Protein AF-D4S0T5-F1 (afdb_monomer_lite)

Organism: NCBI:txid511680

Secondary structure (DSSP, 8-state):
---EEEEEE-SS-EEEEEEE-SS-EE---SS---SSEEEEEE-HHHHHHHHHHHHHH-TTSEEEEEESSHHHHHHHHHHHHHHS-SS-PPPPHHHHHHHHHTT--HHHHHHHHHHHHHHHHTT--HHHHHHHHHHHTTSSPS-HHHHHHHHHHHHHHHH-

Foldseek 3Di:
DLAEEAEDEDQFKEWAQWEAEPPDIDGAADDFDDPGHYDHYYDNVVRVVRVVRCVRRNGNRYIYMYDHDDLVVQLVVLRSCLVCPPPDDPQDVVLVVLLVFLPEDPVLSVSSSSLCVSCVVVVHDPCVLCVVVCVPQVTSHDDNVSSVVVSVVSSVVRRD

Radius of gyration: 17.59 Å; chains: 1; bounding box: 42×31×49 Å

Structure (mmCIF, N/CA/C/O backbone):
data_AF-D4S0T5-F1
#
_entry.id   AF-D4S0T5-F1
#
loop_
_atom_site.group_PDB
_atom_site.id
_atom_site.type_symbol
_atom_site.label_atom_id
_atom_site.label_alt_id
_atom_site.label_comp_id
_atom_site.label_asym_id
_atom_site.label_entity_id
_atom_site.label_seq_id
_atom_site.pdbx_PDB_ins_code
_atom_site.Cartn_x
_atom_site.Cartn_y
_atom_site.Cartn_z
_atom_site.occupancy
_atom_site.B_iso_or_equiv
_atom_site.auth_seq_id
_atom_site.auth_comp_id
_atom_site.auth_asym_id
_atom_site.auth_atom_id
_atom_site.pdbx_PDB_model_num
ATOM 1 N N . MET A 1 1 ? 5.970 -10.645 12.341 1.00 55.66 1 MET A N 1
ATOM 2 C CA . MET A 1 1 ? 5.408 -9.460 11.654 1.00 55.66 1 MET A CA 1
ATOM 3 C C . MET A 1 1 ? 5.448 -8.293 12.625 1.00 55.66 1 MET A C 1
ATOM 5 O O . MET A 1 1 ? 5.074 -8.490 13.770 1.00 55.66 1 MET A O 1
ATOM 9 N N . ASN A 1 2 ? 5.952 -7.131 12.199 1.00 78.44 2 ASN A N 1
ATOM 10 C CA . ASN A 1 2 ? 6.123 -5.931 13.036 1.00 78.44 2 ASN A CA 1
ATOM 11 C C . ASN A 1 2 ? 5.091 -4.840 12.681 1.00 78.44 2 ASN A C 1
ATOM 13 O O . ASN A 1 2 ? 5.448 -3.669 12.575 1.00 78.44 2 ASN A O 1
ATOM 17 N N . TYR A 1 3 ? 3.836 -5.227 12.445 1.00 86.06 3 TYR A N 1
ATOM 18 C CA . TYR A 1 3 ? 2.743 -4.304 12.142 1.00 86.06 3 TYR A CA 1
ATOM 19 C C . TYR A 1 3 ? 1.402 -4.810 12.682 1.00 86.06 3 TYR A C 1
ATOM 21 O O . TYR A 1 3 ? 1.258 -6.001 12.960 1.00 86.06 3 TYR A O 1
ATOM 29 N N . PHE A 1 4 ? 0.432 -3.904 12.792 1.00 90.12 4 PHE A N 1
ATOM 30 C CA . PHE A 1 4 ? -0.925 -4.168 13.254 1.00 90.12 4 PHE A CA 1
ATOM 31 C C . PHE A 1 4 ? -1.949 -3.647 12.249 1.00 90.12 4 PHE A C 1
ATOM 33 O O . PHE A 1 4 ? -1.809 -2.542 11.727 1.00 90.12 4 PHE A O 1
ATOM 40 N N . ILE A 1 5 ? -2.987 -4.440 11.993 1.00 91.12 5 ILE A N 1
ATOM 41 C CA . ILE A 1 5 ? -4.114 -4.048 11.148 1.00 91.12 5 ILE A CA 1
ATOM 42 C C . ILE A 1 5 ? -5.397 -4.395 11.896 1.00 91.12 5 ILE A C 1
ATOM 44 O O . ILE A 1 5 ? -5.600 -5.546 12.282 1.00 91.12 5 ILE A O 1
ATOM 48 N N . HIS A 1 6 ? -6.272 -3.409 12.062 1.00 93.50 6 HIS A N 1
ATOM 49 C CA . HIS A 1 6 ? -7.646 -3.617 12.496 1.00 93.50 6 HIS A CA 1
ATOM 50 C C . HIS A 1 6 ? -8.589 -3.304 11.342 1.00 93.50 6 HIS A C 1
ATOM 52 O O . HIS A 1 6 ? -8.457 -2.263 10.695 1.00 93.50 6 HIS A O 1
ATOM 58 N N . THR A 1 7 ? -9.542 -4.199 11.087 1.00 93.25 7 THR A N 1
ATOM 59 C CA . THR A 1 7 ? -10.489 -4.039 9.985 1.00 93.25 7 THR A CA 1
ATOM 60 C C . THR A 1 7 ? -11.925 -4.048 10.463 1.00 93.25 7 THR A C 1
ATOM 62 O O . THR A 1 7 ? -12.303 -4.788 11.369 1.00 93.25 7 THR A O 1
ATOM 65 N N . ILE A 1 8 ? -12.732 -3.219 9.813 1.00 93.88 8 ILE A N 1
ATOM 66 C CA . ILE A 1 8 ? -14.170 -3.108 10.023 1.00 93.88 8 ILE A CA 1
ATOM 67 C C . ILE A 1 8 ? -14.836 -3.369 8.679 1.00 93.88 8 ILE A C 1
ATOM 69 O O . ILE A 1 8 ? -14.418 -2.826 7.657 1.00 93.88 8 ILE A O 1
ATOM 73 N N . LYS A 1 9 ? -15.887 -4.185 8.650 1.00 92.81 9 LYS A N 1
ATOM 74 C CA . LYS A 1 9 ? -16.604 -4.453 7.402 1.00 92.81 9 LYS A CA 1
ATOM 75 C C . LYS A 1 9 ? -17.408 -3.228 6.970 1.00 92.81 9 LYS A C 1
ATOM 77 O O . LYS A 1 9 ? -18.114 -2.628 7.779 1.00 92.81 9 LYS A O 1
ATOM 82 N N . GLY A 1 10 ? -17.336 -2.876 5.691 1.00 90.44 10 GLY A N 1
ATOM 83 C CA . GLY A 1 10 ? -18.057 -1.739 5.134 1.00 90.44 10 GLY A CA 1
ATOM 84 C C . GLY A 1 10 ? -18.491 -1.939 3.690 1.00 90.44 10 GLY A C 1
ATOM 85 O O . GLY A 1 10 ? -18.388 -3.019 3.127 1.00 90.44 10 GLY A O 1
ATOM 86 N N . ASN A 1 11 ? -19.007 -0.866 3.098 1.00 90.38 11 ASN A N 1
ATOM 87 C CA . ASN A 1 11 ? -19.430 -0.794 1.697 1.00 90.38 11 ASN A CA 1
ATOM 88 C C . ASN A 1 11 ? -18.399 -0.109 0.783 1.00 90.38 11 ASN A C 1
ATOM 90 O O . ASN A 1 11 ? -18.567 -0.095 -0.432 1.00 90.38 11 ASN A O 1
ATOM 94 N N . LYS A 1 12 ? -17.370 0.508 1.367 1.00 92.88 12 LYS A N 1
ATOM 95 C CA . LYS A 1 12 ? -16.268 1.173 0.675 1.00 92.88 12 LYS A CA 1
ATOM 96 C C . LYS A 1 12 ? -15.013 1.039 1.522 1.00 92.88 12 LYS A C 1
ATOM 98 O O . LYS A 1 12 ? -15.092 1.232 2.739 1.00 92.88 12 LYS A O 1
ATOM 103 N N . THR A 1 13 ? -13.887 0.777 0.868 1.00 93.25 13 THR A N 1
ATOM 104 C CA . THR A 1 13 ? -12.591 0.715 1.536 1.00 93.25 13 THR A CA 1
ATOM 105 C C . THR A 1 13 ? -12.060 2.113 1.834 1.00 93.25 13 THR A C 1
ATOM 107 O O . THR A 1 13 ? -12.007 2.979 0.954 1.00 93.25 13 THR A O 1
ATOM 110 N N . VAL A 1 14 ? -11.732 2.336 3.104 1.00 93.19 14 VAL A N 1
ATOM 111 C CA . VAL A 1 14 ? -11.283 3.607 3.673 1.00 93.19 14 VAL A CA 1
ATOM 112 C C . VAL A 1 14 ? -10.232 3.321 4.739 1.00 93.19 14 VAL A C 1
ATOM 114 O O . VAL A 1 14 ? -10.447 2.463 5.596 1.00 93.19 14 VAL A O 1
ATOM 117 N N . ILE A 1 15 ? -9.128 4.059 4.706 1.00 92.25 15 ILE A N 1
ATOM 118 C CA . ILE A 1 15 ? -8.100 4.053 5.745 1.00 92.25 15 ILE A CA 1
ATOM 119 C C . ILE A 1 15 ? -8.363 5.216 6.698 1.00 92.25 15 ILE A C 1
ATOM 121 O O . ILE A 1 15 ? -8.480 6.364 6.273 1.00 92.25 15 ILE A O 1
ATOM 125 N N . TYR A 1 16 ? -8.463 4.925 7.992 1.00 93.06 16 TYR A N 1
ATOM 126 C CA . TYR A 1 16 ? -8.649 5.946 9.014 1.00 93.06 16 TYR A CA 1
ATOM 127 C C . TYR A 1 16 ? -7.294 6.491 9.454 1.00 93.06 16 TYR A C 1
ATOM 129 O O . TYR A 1 16 ? -6.630 5.914 10.315 1.00 93.06 16 TYR A O 1
ATOM 137 N N . ASN A 1 17 ? -6.877 7.607 8.855 1.00 90.75 17 ASN A N 1
ATOM 138 C CA . ASN A 1 17 ? -5.590 8.249 9.141 1.00 90.75 17 ASN A CA 1
ATOM 139 C C . ASN A 1 17 ? -5.642 9.155 10.388 1.00 90.75 17 ASN A C 1
ATOM 141 O O . ASN A 1 17 ? -4.599 9.579 10.890 1.00 90.75 17 ASN A O 1
ATOM 145 N N . LYS A 1 18 ? -6.847 9.420 10.908 1.00 93.62 18 LYS A N 1
ATOM 146 C CA . LYS A 1 18 ? -7.103 10.206 12.115 1.00 93.62 18 LYS A CA 1
ATOM 147 C C . LYS A 1 18 ? -8.282 9.625 12.891 1.00 93.62 18 LYS A C 1
ATOM 149 O O . LYS A 1 18 ? -9.387 9.504 12.365 1.00 93.62 18 LYS A O 1
ATOM 154 N N . ILE A 1 19 ? -8.053 9.300 14.159 1.00 95.25 19 ILE A N 1
ATOM 155 C CA . ILE A 1 19 ? -9.070 8.731 15.047 1.00 95.25 19 ILE A CA 1
ATOM 156 C C . ILE A 1 19 ? -9.199 9.627 16.271 1.00 95.25 19 ILE A C 1
ATOM 158 O O . ILE A 1 19 ? -8.231 9.839 17.002 1.00 95.25 19 ILE A O 1
ATOM 162 N N . ILE A 1 20 ? -10.394 10.173 16.463 1.00 97.19 20 ILE A N 1
ATOM 163 C CA . ILE A 1 20 ? -10.725 11.139 17.504 1.00 97.19 20 ILE A CA 1
ATOM 164 C C . ILE A 1 20 ? -11.411 10.383 18.643 1.00 97.19 20 ILE A C 1
ATOM 166 O O . ILE A 1 20 ? -12.486 9.813 18.454 1.00 97.19 20 ILE A O 1
ATOM 170 N N . GLY A 1 21 ? -10.779 10.376 19.812 1.00 95.19 21 GLY A N 1
ATOM 171 C CA . GLY A 1 21 ? -11.395 9.949 21.061 1.00 95.19 21 GLY A CA 1
ATOM 172 C C . GLY A 1 21 ? -11.963 11.138 21.836 1.00 95.19 21 GLY A C 1
ATOM 173 O O . GLY A 1 21 ? -11.780 12.300 21.473 1.00 95.19 21 GLY A O 1
ATOM 174 N N . SER A 1 22 ? -12.614 10.851 22.956 1.00 89.81 22 SER A N 1
ATOM 175 C CA . SER A 1 22 ? -13.273 11.835 23.817 1.00 89.81 22 SER A CA 1
ATOM 176 C C . SER A 1 22 ? -12.326 12.914 24.358 1.00 89.81 22 SER A C 1
ATOM 178 O O . SER A 1 22 ? -12.759 14.038 24.600 1.00 89.81 22 SER A O 1
ATOM 180 N N . ASN A 1 23 ? -11.041 12.589 24.550 1.00 89.19 23 ASN A N 1
ATOM 181 C CA . ASN A 1 23 ? -10.052 13.494 25.149 1.00 89.19 23 ASN A CA 1
ATOM 182 C C . ASN A 1 23 ? -8.822 13.769 24.270 1.00 89.19 23 ASN A C 1
ATOM 184 O O . ASN A 1 23 ? -8.054 14.672 24.594 1.00 89.19 23 ASN A O 1
ATOM 188 N N . ASP A 1 24 ? -8.594 12.988 23.211 1.00 93.88 24 ASP A N 1
ATOM 189 C CA . ASP A 1 24 ? -7.359 13.055 22.423 1.00 93.88 24 ASP A CA 1
ATOM 190 C C . ASP A 1 24 ? -7.565 12.519 20.994 1.00 93.88 24 ASP A C 1
ATOM 192 O O . ASP A 1 24 ? -8.646 12.057 20.630 1.00 93.88 24 ASP A O 1
ATOM 196 N N . THR A 1 25 ? -6.543 12.606 20.145 1.00 93.94 25 THR A N 1
ATOM 197 C CA . THR A 1 25 ? -6.566 12.146 18.751 1.00 93.94 25 THR A CA 1
ATOM 198 C C . THR A 1 25 ? -5.286 11.393 18.405 1.00 93.94 25 THR A C 1
ATOM 200 O O . THR A 1 25 ? -4.187 11.865 18.684 1.00 93.94 25 THR A O 1
ATOM 203 N N . VAL A 1 26 ? -5.420 10.253 17.725 1.00 92.94 26 VAL A N 1
ATOM 204 C CA . VAL A 1 26 ? -4.286 9.463 17.220 1.00 92.94 26 VAL A CA 1
ATOM 205 C C . VAL A 1 26 ? -4.259 9.410 15.693 1.00 92.94 26 VAL A C 1
ATOM 207 O O . VAL A 1 26 ? -5.293 9.513 15.032 1.00 92.94 26 VAL A O 1
ATOM 210 N N . TYR A 1 27 ? -3.057 9.227 15.142 1.00 90.88 27 TYR A N 1
ATOM 211 C CA . TYR A 1 27 ? -2.781 9.186 13.703 1.00 90.88 27 TYR A CA 1
ATOM 212 C C . TYR A 1 27 ? -2.020 7.896 13.371 1.00 90.88 27 TYR A C 1
ATOM 214 O O . TYR A 1 27 ? -0.792 7.884 13.474 1.00 90.88 27 TYR A O 1
ATOM 222 N N . PRO A 1 28 ? -2.720 6.788 13.073 1.00 83.25 28 PRO A N 1
ATOM 223 C CA . PRO A 1 28 ? -2.091 5.472 12.950 1.00 83.25 28 PRO A CA 1
ATOM 224 C C . PRO A 1 28 ? -1.276 5.289 11.654 1.00 83.25 28 PRO A C 1
ATOM 226 O O . PRO A 1 28 ? -0.244 4.611 11.687 1.00 83.25 28 PRO A O 1
ATOM 229 N N . ASP A 1 29 ? -1.680 5.926 10.547 1.00 65.25 29 ASP A N 1
ATOM 230 C CA . ASP A 1 29 ? -1.204 5.586 9.198 1.00 65.25 29 ASP A CA 1
ATOM 231 C C . ASP A 1 29 ? -0.613 6.782 8.427 1.00 65.25 29 ASP A C 1
ATOM 233 O O . ASP A 1 29 ? -1.298 7.461 7.669 1.00 65.25 29 ASP A O 1
ATOM 237 N N . ILE A 1 30 ? 0.675 7.075 8.640 1.00 59.25 30 ILE A N 1
ATOM 238 C CA . ILE A 1 30 ? 1.368 8.206 7.984 1.00 59.25 30 ILE A CA 1
ATOM 239 C C . ILE A 1 30 ? 2.303 7.764 6.836 1.00 59.25 30 ILE A C 1
ATOM 241 O O . ILE A 1 30 ? 2.829 8.611 6.115 1.00 59.25 30 ILE A O 1
ATOM 245 N N . LEU A 1 31 ? 2.555 6.463 6.631 1.00 58.53 31 LEU A N 1
ATOM 246 C CA . LEU A 1 31 ? 3.702 6.018 5.811 1.00 58.53 31 LEU A CA 1
ATOM 247 C C . LEU A 1 31 ? 3.379 5.072 4.646 1.00 58.53 31 LEU A C 1
ATOM 249 O O . LEU A 1 31 ? 4.304 4.649 3.944 1.00 58.53 31 LEU A O 1
ATOM 253 N N . ILE A 1 32 ? 2.109 4.756 4.396 1.00 65.00 32 ILE A N 1
ATOM 254 C CA . ILE A 1 32 ? 1.725 3.769 3.385 1.00 65.00 32 ILE A CA 1
ATOM 255 C C . ILE A 1 32 ? 1.104 4.463 2.180 1.00 65.00 32 ILE A C 1
ATOM 257 O O . ILE A 1 32 ? 0.001 4.983 2.240 1.00 65.00 32 ILE A O 1
ATOM 261 N N . ASN A 1 33 ? 1.782 4.413 1.032 1.00 71.62 33 ASN A N 1
ATOM 262 C CA . ASN A 1 33 ? 1.128 4.784 -0.221 1.00 71.62 33 ASN A CA 1
ATOM 263 C C . ASN A 1 33 ? 0.101 3.707 -0.587 1.00 71.62 33 ASN A C 1
ATOM 265 O O . ASN A 1 33 ? 0.478 2.565 -0.872 1.00 71.62 33 ASN A O 1
ATOM 269 N N . HIS A 1 34 ? -1.172 4.088 -0.637 1.00 82.06 34 HIS A N 1
ATOM 270 C CA . HIS A 1 34 ? -2.289 3.219 -0.992 1.00 82.06 34 HIS A CA 1
ATOM 271 C C . HIS A 1 34 ? -3.286 3.936 -1.923 1.00 82.06 34 HIS A C 1
ATOM 273 O O . HIS A 1 34 ? -3.311 5.165 -1.974 1.00 82.06 34 HIS A O 1
ATOM 279 N N . PRO A 1 35 ? -4.117 3.195 -2.680 1.00 84.06 35 PRO A N 1
ATOM 280 C CA . PRO A 1 35 ? -5.109 3.778 -3.583 1.00 84.06 35 PRO A CA 1
ATOM 281 C C . PRO A 1 35 ? -6.437 4.109 -2.884 1.00 84.06 35 PRO A C 1
ATOM 283 O O . PRO A 1 35 ? -7.323 4.703 -3.497 1.00 84.06 35 PRO A O 1
ATOM 286 N N . PHE A 1 36 ? -6.604 3.687 -1.629 1.00 89.06 36 PHE A N 1
ATOM 287 C CA . PHE A 1 36 ? -7.845 3.861 -0.880 1.00 89.06 36 PHE A CA 1
ATOM 288 C C . PHE A 1 36 ? -8.038 5.300 -0.411 1.00 89.06 36 PHE A C 1
ATOM 290 O O . PHE A 1 36 ? -7.077 6.051 -0.253 1.00 89.06 36 PHE A O 1
ATOM 297 N N . ALA A 1 37 ? -9.297 5.666 -0.175 1.00 91.00 37 ALA A N 1
ATOM 298 C CA . ALA A 1 37 ? -9.624 6.953 0.421 1.00 91.00 37 ALA A CA 1
ATOM 299 C C . ALA A 1 37 ? -9.150 7.004 1.879 1.00 91.00 37 ALA A C 1
ATOM 301 O O . ALA A 1 37 ? -9.255 6.009 2.596 1.00 91.00 37 ALA A O 1
ATOM 302 N N . GLU A 1 38 ? -8.690 8.173 2.306 1.00 91.44 38 GLU A N 1
ATOM 303 C CA . GLU A 1 38 ? -8.391 8.470 3.705 1.00 91.44 38 GLU A CA 1
ATOM 304 C C . GLU A 1 38 ? -9.577 9.197 4.343 1.00 91.44 38 GLU A C 1
ATOM 306 O O . GLU A 1 38 ? -10.252 9.982 3.669 1.00 91.44 38 GLU A O 1
ATOM 311 N N . ASP A 1 39 ? -9.842 8.932 5.620 1.00 92.38 39 ASP A N 1
ATOM 312 C CA . ASP A 1 39 ? -10.923 9.578 6.367 1.00 92.38 39 ASP A CA 1
ATOM 313 C C . ASP A 1 39 ? -10.584 9.726 7.854 1.00 92.38 39 ASP A C 1
ATOM 315 O O . ASP A 1 39 ? -9.708 9.036 8.387 1.00 92.38 39 ASP A O 1
ATOM 319 N N . GLU A 1 40 ? -11.327 10.599 8.529 1.00 94.12 40 GLU A N 1
ATOM 320 C CA . GLU A 1 40 ? -11.312 10.712 9.984 1.00 94.12 40 GLU A CA 1
ATOM 321 C C . GLU A 1 40 ? -12.534 10.030 10.607 1.00 94.12 40 GLU A C 1
ATOM 323 O O . GLU A 1 40 ? -13.608 9.948 10.011 1.00 94.12 40 GLU A O 1
ATOM 328 N N . ILE A 1 41 ? -12.381 9.528 11.831 1.00 95.12 41 ILE A N 1
ATOM 329 C CA . ILE A 1 41 ? -13.488 8.921 12.574 1.00 95.12 41 ILE A CA 1
ATOM 330 C C . ILE A 1 41 ? -13.442 9.313 14.046 1.00 95.12 41 ILE A C 1
ATOM 332 O O . ILE A 1 41 ? -12.378 9.332 14.659 1.00 95.12 41 ILE A O 1
ATOM 336 N N . ALA A 1 42 ? -14.609 9.622 14.612 1.00 96.56 42 ALA A N 1
ATOM 337 C CA . ALA A 1 42 ? -14.787 9.816 16.045 1.00 96.56 42 ALA A CA 1
ATOM 338 C C . ALA A 1 42 ? -15.378 8.540 16.658 1.00 96.56 42 ALA A C 1
ATOM 340 O O . ALA A 1 42 ? -16.560 8.255 16.466 1.00 96.56 42 ALA A O 1
ATOM 341 N N . ASP A 1 43 ? -14.543 7.758 17.342 1.00 96.56 43 ASP A N 1
ATOM 342 C CA . ASP A 1 43 ? -14.913 6.472 17.944 1.00 96.56 43 ASP A CA 1
ATOM 343 C C . ASP A 1 43 ? -13.927 6.117 19.068 1.00 96.56 43 ASP A C 1
ATOM 345 O O . ASP A 1 43 ? -12.754 5.837 18.814 1.00 96.56 43 ASP A O 1
ATOM 349 N N . ASP A 1 44 ? -14.404 6.108 20.316 1.00 95.94 44 ASP A N 1
ATOM 350 C CA . ASP A 1 44 ? -13.571 5.824 21.494 1.00 95.94 44 ASP A CA 1
ATOM 351 C C . ASP A 1 44 ? -13.024 4.391 21.518 1.00 95.94 44 ASP A C 1
ATOM 353 O O . ASP A 1 44 ? -11.924 4.147 22.016 1.00 95.94 44 ASP A O 1
ATOM 357 N N . THR A 1 45 ? -13.760 3.426 20.964 1.00 95.88 45 THR A N 1
ATOM 358 C CA . THR A 1 45 ? -13.310 2.029 20.937 1.00 95.88 45 THR A CA 1
ATOM 359 C C . THR A 1 45 ? -12.141 1.883 19.973 1.00 95.88 45 THR A C 1
ATOM 361 O O . THR 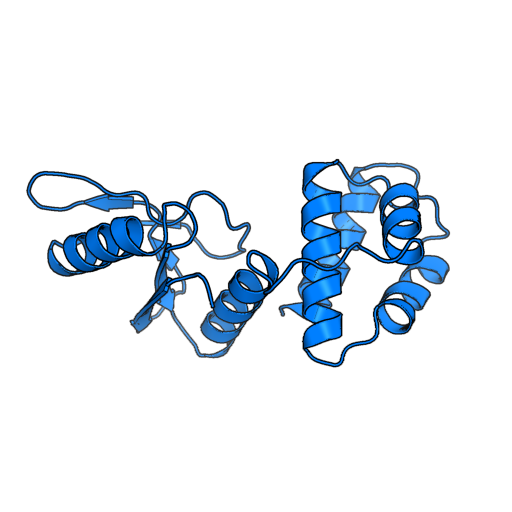A 1 45 ? -11.103 1.322 20.328 1.00 95.88 45 THR A O 1
ATOM 364 N N . LEU A 1 46 ? -12.282 2.430 18.764 1.00 95.56 46 LEU A N 1
ATOM 365 C CA . LEU A 1 46 ? -11.209 2.431 17.772 1.00 95.56 46 LEU A CA 1
ATOM 366 C C . LEU A 1 46 ? -10.029 3.290 18.214 1.00 95.56 46 LEU A C 1
ATOM 368 O O . LEU A 1 46 ? -8.889 2.919 17.940 1.00 95.56 46 LEU A O 1
ATOM 372 N N . PHE A 1 47 ? -10.285 4.391 18.924 1.00 96.81 47 PHE A N 1
ATOM 373 C CA . PHE A 1 47 ? -9.240 5.214 19.518 1.00 96.81 47 PHE A CA 1
ATOM 374 C C . PHE A 1 47 ? -8.362 4.384 20.457 1.00 96.81 47 PHE A C 1
ATOM 376 O O . PHE A 1 47 ? -7.148 4.351 20.272 1.00 96.81 47 PHE A O 1
ATOM 383 N N . HIS A 1 48 ? -8.956 3.661 21.411 1.00 96.31 48 HIS A N 1
ATOM 384 C CA . HIS A 1 48 ? -8.190 2.837 22.349 1.00 96.31 48 HIS A CA 1
ATOM 385 C C . HIS A 1 48 ? -7.422 1.709 21.651 1.00 96.31 48 HIS A C 1
ATOM 387 O O . HIS A 1 48 ? -6.251 1.491 21.954 1.00 96.31 48 HIS A O 1
ATOM 393 N N . ILE A 1 49 ? -8.038 1.046 20.665 1.00 95.69 49 ILE A N 1
ATOM 394 C CA . ILE A 1 49 ? -7.365 0.018 19.855 1.00 95.69 49 ILE A CA 1
ATOM 395 C C . ILE A 1 49 ? -6.140 0.603 19.142 1.00 95.69 49 ILE A C 1
ATOM 397 O O . ILE A 1 49 ? -5.067 -0.004 19.146 1.00 95.69 49 ILE A O 1
ATOM 401 N N . ALA A 1 50 ? -6.293 1.771 18.518 1.00 94.12 50 ALA A N 1
ATOM 402 C CA . ALA A 1 50 ? -5.223 2.420 17.778 1.00 94.12 50 ALA A CA 1
ATOM 403 C C . ALA A 1 50 ? -4.110 2.938 18.699 1.00 94.12 50 ALA A C 1
ATOM 405 O O . ALA A 1 50 ? -2.940 2.732 18.394 1.00 94.12 50 ALA A O 1
ATOM 406 N N . ASP A 1 51 ? -4.452 3.564 19.825 1.00 95.00 51 ASP A N 1
ATOM 407 C CA . ASP A 1 51 ? -3.499 4.077 20.816 1.00 95.00 51 ASP A CA 1
ATOM 408 C C . ASP A 1 51 ? -2.632 2.948 21.403 1.00 95.00 51 ASP A C 1
ATOM 410 O O . ASP A 1 51 ? -1.399 3.027 21.396 1.00 95.00 51 ASP A O 1
ATOM 414 N N . ASP A 1 52 ? -3.253 1.836 21.807 1.00 95.38 52 ASP A N 1
ATOM 415 C CA . ASP A 1 52 ? -2.531 0.667 22.314 1.00 95.38 52 ASP A CA 1
ATOM 416 C C . ASP A 1 52 ? -1.639 0.032 21.240 1.00 95.38 52 ASP A C 1
ATOM 418 O O . ASP A 1 52 ? -0.472 -0.289 21.494 1.00 95.38 52 ASP A O 1
ATOM 422 N N . ALA A 1 53 ? -2.140 -0.086 20.008 1.00 93.44 53 ALA A N 1
ATOM 423 C CA . ALA A 1 53 ? -1.348 -0.587 18.893 1.00 93.44 53 ALA A CA 1
ATOM 424 C C . ALA A 1 53 ? -0.162 0.340 18.569 1.00 93.44 53 ALA A C 1
ATOM 426 O O . ALA A 1 53 ? 0.950 -0.136 18.339 1.00 93.44 53 ALA A O 1
ATOM 427 N N . ILE A 1 54 ? -0.343 1.663 18.591 1.00 91.56 54 ILE A N 1
ATOM 428 C CA . ILE A 1 54 ? 0.744 2.619 18.339 1.00 91.56 54 ILE A CA 1
ATOM 429 C C . ILE A 1 54 ? 1.827 2.486 19.413 1.00 91.56 54 ILE A C 1
ATOM 431 O O . ILE A 1 54 ? 3.013 2.477 19.073 1.00 91.56 54 ILE A O 1
ATOM 435 N N . ARG A 1 55 ? 1.455 2.320 20.690 1.00 91.81 55 ARG A N 1
ATOM 436 C CA . ARG A 1 55 ? 2.419 2.069 21.777 1.00 91.81 55 ARG A CA 1
ATOM 437 C C . ARG A 1 55 ? 3.183 0.759 21.594 1.00 91.81 55 ARG A C 1
ATOM 439 O O . ARG A 1 55 ? 4.372 0.706 21.900 1.00 91.81 55 ARG A O 1
ATOM 446 N N . GLN A 1 56 ? 2.519 -0.286 21.104 1.00 92.12 56 GLN A N 1
ATOM 447 C CA . GLN A 1 56 ? 3.117 -1.613 20.958 1.00 92.12 56 GLN A CA 1
ATOM 448 C C . GLN A 1 56 ? 4.001 -1.747 19.710 1.00 92.12 56 GLN A C 1
ATOM 450 O O . GLN A 1 56 ? 5.102 -2.294 19.783 1.00 92.12 56 GLN A O 1
ATOM 455 N N . TYR A 1 57 ? 3.519 -1.288 18.557 1.00 88.00 57 TYR A N 1
ATOM 456 C CA . TYR A 1 57 ? 4.167 -1.512 17.261 1.00 88.00 57 TYR A CA 1
ATOM 457 C C . TYR A 1 57 ? 4.984 -0.300 16.799 1.00 88.00 57 TYR A C 1
ATOM 459 O O . TYR A 1 57 ? 5.957 -0.460 16.052 1.00 88.00 57 TYR A O 1
ATOM 467 N N . GLY A 1 58 ? 4.642 0.893 17.285 1.00 85.12 58 GLY A N 1
ATOM 468 C CA . GLY A 1 58 ? 5.173 2.175 16.841 1.00 85.12 58 GLY A CA 1
ATOM 469 C C . GLY A 1 58 ? 4.274 2.846 15.802 1.00 85.12 58 GLY A C 1
ATOM 470 O O . GLY A 1 58 ? 3.547 2.191 15.054 1.00 85.12 58 GLY A O 1
ATOM 471 N N . ASN A 1 59 ? 4.354 4.174 15.736 1.00 78.62 59 ASN A N 1
ATOM 472 C CA . ASN A 1 59 ? 3.619 4.960 14.748 1.00 78.62 59 ASN A CA 1
ATOM 473 C C . ASN A 1 59 ? 4.044 4.586 13.306 1.00 78.62 59 ASN A C 1
ATOM 475 O O . ASN A 1 59 ? 5.209 4.261 13.059 1.00 78.62 59 ASN A O 1
ATOM 479 N N . GLY A 1 60 ? 3.094 4.596 12.366 1.00 76.94 60 GLY A N 1
ATOM 480 C CA . GLY A 1 60 ? 3.275 4.221 10.961 1.00 76.94 60 GLY A CA 1
ATOM 481 C C . GLY A 1 60 ? 3.214 2.717 10.680 1.00 76.94 60 GLY A C 1
ATOM 482 O O . GLY A 1 60 ? 3.285 2.319 9.524 1.00 76.94 60 GLY A O 1
ATOM 483 N N . LYS A 1 61 ? 3.075 1.878 11.715 1.00 84.81 61 LYS A N 1
ATOM 484 C CA . LYS A 1 61 ? 2.931 0.412 11.612 1.00 84.81 61 LYS A CA 1
ATOM 485 C C . LYS A 1 61 ? 1.527 -0.079 11.956 1.00 84.81 61 LYS A C 1
ATOM 487 O O . LYS A 1 61 ? 1.325 -1.282 12.125 1.00 84.81 61 LYS A O 1
ATOM 492 N N . VAL A 1 62 ? 0.585 0.839 12.111 1.00 90.00 62 VAL A N 1
ATOM 493 C CA . VAL A 1 62 ? -0.780 0.570 12.551 1.00 90.00 62 VAL A CA 1
ATOM 494 C C . VAL A 1 62 ? -1.710 1.029 11.442 1.00 90.00 62 VAL A C 1
ATOM 496 O O . VAL A 1 62 ? -1.655 2.182 11.041 1.00 90.00 62 VAL A O 1
ATOM 499 N N . ILE A 1 63 ? -2.570 0.142 10.955 1.00 91.44 63 ILE A N 1
ATOM 500 C CA . ILE A 1 63 ? -3.642 0.504 10.025 1.00 91.44 63 ILE A CA 1
ATOM 501 C C . ILE A 1 63 ? -4.968 0.212 10.695 1.00 91.44 63 ILE A C 1
ATOM 503 O O . ILE A 1 63 ? -5.198 -0.901 11.170 1.00 91.44 63 ILE A O 1
ATOM 507 N N . ILE A 1 64 ? -5.861 1.193 10.669 1.00 93.44 64 ILE A N 1
ATOM 508 C CA . ILE A 1 64 ? -7.269 0.996 10.986 1.00 93.44 64 ILE A CA 1
ATOM 509 C C . ILE A 1 64 ? -8.041 1.256 9.698 1.00 93.44 64 ILE A C 1
ATOM 511 O O . ILE A 1 64 ? -7.978 2.351 9.144 1.00 93.44 64 ILE A O 1
ATOM 515 N N . ALA A 1 65 ? -8.736 0.242 9.192 1.00 93.31 65 ALA A N 1
ATOM 516 C CA . ALA A 1 65 ? -9.391 0.314 7.893 1.00 93.31 65 ALA A CA 1
ATOM 517 C C . ALA A 1 65 ? -10.839 -0.159 7.963 1.00 93.31 65 ALA A C 1
ATOM 519 O O . ALA A 1 65 ? -11.151 -1.198 8.544 1.00 93.31 65 ALA A O 1
ATOM 520 N N . LYS A 1 66 ? -11.729 0.561 7.288 1.00 95.25 66 LYS A N 1
ATOM 521 C CA . LYS A 1 66 ? -12.992 -0.015 6.834 1.00 95.25 66 LYS A CA 1
ATOM 522 C C . LYS A 1 66 ? -12.733 -0.674 5.489 1.00 95.25 66 LYS A C 1
ATOM 524 O O . LYS A 1 66 ? -12.166 -0.028 4.618 1.00 95.25 66 LYS A O 1
ATOM 529 N N . VAL A 1 67 ? -13.143 -1.923 5.308 1.00 94.50 67 VAL A N 1
ATOM 530 C CA . VAL A 1 67 ? -12.845 -2.705 4.102 1.00 94.50 67 VAL A CA 1
ATOM 531 C C . VAL A 1 67 ? -14.139 -3.181 3.445 1.00 94.50 67 VAL A C 1
ATOM 533 O O . VAL A 1 67 ? -15.043 -3.671 4.129 1.00 94.50 67 VAL A O 1
ATOM 536 N N . ALA A 1 68 ? -14.244 -2.986 2.129 1.00 93.44 68 ALA A N 1
ATOM 537 C CA . ALA A 1 68 ? -15.410 -3.366 1.334 1.00 93.44 68 ALA A CA 1
ATOM 538 C C . ALA A 1 68 ? -15.432 -4.858 0.974 1.00 93.44 68 ALA A C 1
ATOM 540 O O . ALA A 1 68 ? -16.482 -5.494 1.078 1.00 93.44 68 ALA A O 1
ATOM 541 N N . ASP A 1 69 ? -14.286 -5.413 0.576 1.00 91.69 69 ASP A N 1
ATOM 542 C CA . ASP A 1 69 ? -14.149 -6.806 0.154 1.00 91.69 69 ASP A CA 1
ATOM 543 C C . ASP A 1 69 ? -12.763 -7.400 0.465 1.00 91.69 69 ASP A C 1
ATOM 545 O O . ASP A 1 69 ? -11.842 -6.711 0.907 1.00 91.69 69 ASP A O 1
ATOM 549 N N . ASP A 1 70 ? -12.634 -8.712 0.265 1.00 90.25 70 ASP A N 1
ATOM 550 C CA . ASP A 1 70 ? -11.437 -9.469 0.636 1.00 90.25 70 ASP A CA 1
ATOM 551 C C . ASP A 1 70 ? -10.216 -9.143 -0.243 1.00 90.25 70 ASP A C 1
ATOM 553 O O . ASP A 1 70 ? -9.087 -9.320 0.215 1.00 90.25 70 ASP A O 1
ATOM 557 N N . ASN A 1 71 ? -10.407 -8.633 -1.468 1.00 90.12 71 ASN A N 1
ATOM 558 C CA . ASN A 1 71 ? -9.286 -8.253 -2.335 1.00 90.12 71 ASN A CA 1
ATOM 559 C C . ASN A 1 71 ? -8.613 -6.982 -1.811 1.00 90.12 71 ASN A C 1
ATOM 561 O O . ASN A 1 71 ? -7.387 -6.895 -1.772 1.00 90.12 71 ASN A O 1
ATOM 565 N N . ASP A 1 72 ? -9.410 -6.018 -1.349 1.00 90.31 72 ASP A N 1
ATOM 566 C CA . ASP A 1 72 ? -8.891 -4.808 -0.716 1.00 90.31 72 ASP A CA 1
ATOM 567 C C . ASP A 1 72 ? -8.146 -5.131 0.590 1.00 90.31 72 ASP A C 1
ATOM 569 O O . ASP A 1 72 ? -7.096 -4.546 0.871 1.00 90.31 72 ASP A O 1
ATOM 573 N N . LEU A 1 73 ? -8.638 -6.099 1.375 1.00 89.88 73 LEU A N 1
ATOM 574 C CA . LEU A 1 73 ? -7.925 -6.586 2.560 1.00 89.88 73 LEU A CA 1
ATOM 575 C C . LEU A 1 73 ? -6.584 -7.225 2.189 1.00 89.88 73 LEU A C 1
ATOM 577 O O . LEU A 1 73 ? -5.557 -6.906 2.795 1.00 89.88 73 LEU A O 1
ATOM 581 N N . ASP A 1 74 ? -6.589 -8.115 1.199 1.00 89.56 74 ASP A N 1
ATOM 582 C CA . ASP A 1 74 ? -5.381 -8.772 0.708 1.00 89.56 74 ASP A CA 1
ATOM 583 C C . ASP A 1 74 ? -4.355 -7.736 0.230 1.00 89.56 74 ASP A C 1
ATOM 585 O O . ASP A 1 74 ? -3.200 -7.765 0.654 1.00 89.56 74 ASP A O 1
ATOM 589 N N . TYR A 1 75 ? -4.784 -6.722 -0.523 1.00 88.62 75 TYR A N 1
ATOM 590 C CA . TYR A 1 75 ? -3.924 -5.616 -0.938 1.00 88.62 75 TYR A CA 1
ATOM 591 C C . TYR A 1 75 ? -3.254 -4.904 0.248 1.00 88.62 75 TYR A C 1
ATOM 593 O O . TYR A 1 75 ? -2.042 -4.651 0.228 1.00 88.62 75 TYR A O 1
ATOM 601 N N . ILE A 1 76 ? -4.023 -4.569 1.291 1.00 87.25 76 ILE A N 1
ATOM 602 C CA . ILE A 1 76 ? -3.506 -3.903 2.498 1.00 87.25 76 ILE A CA 1
ATOM 603 C C . ILE A 1 76 ? -2.471 -4.800 3.189 1.00 87.25 76 ILE A C 1
ATOM 605 O O . ILE A 1 76 ? -1.382 -4.336 3.542 1.00 87.25 76 ILE A O 1
ATOM 609 N N . LEU A 1 77 ? -2.771 -6.094 3.333 1.00 86.94 77 LEU A N 1
ATOM 610 C CA . LEU A 1 77 ? -1.875 -7.075 3.950 1.00 86.94 77 LEU A CA 1
ATOM 611 C C . LEU A 1 77 ? -0.559 -7.213 3.176 1.00 86.94 77 LEU A C 1
ATOM 613 O O . LEU A 1 77 ? 0.520 -7.143 3.774 1.00 86.94 77 LEU A O 1
ATOM 617 N N . LYS A 1 78 ? -0.631 -7.350 1.847 1.00 84.44 78 LYS A N 1
ATOM 618 C CA . LYS A 1 78 ? 0.544 -7.417 0.966 1.00 84.44 78 LYS A CA 1
ATOM 619 C C . LYS A 1 78 ? 1.379 -6.139 1.051 1.00 84.44 78 LYS A C 1
ATOM 621 O O . LYS A 1 78 ? 2.604 -6.199 1.171 1.00 84.44 78 LYS A O 1
ATOM 626 N N . THR A 1 79 ? 0.723 -4.978 1.057 1.00 83.31 79 THR A N 1
ATOM 627 C CA . THR A 1 79 ? 1.393 -3.676 1.181 1.00 83.31 79 THR A CA 1
ATOM 628 C C . THR A 1 79 ? 2.144 -3.562 2.511 1.00 83.31 79 THR A C 1
ATOM 630 O O . THR A 1 79 ? 3.304 -3.145 2.533 1.00 83.31 79 THR A O 1
ATOM 633 N N . MET A 1 80 ? 1.536 -4.001 3.615 1.00 81.44 80 MET A N 1
ATOM 634 C CA . MET A 1 80 ? 2.188 -3.990 4.926 1.00 81.44 80 MET A CA 1
ATOM 635 C C . MET A 1 80 ? 3.352 -4.965 5.039 1.00 81.44 80 MET A C 1
ATOM 637 O O . MET A 1 80 ? 4.403 -4.617 5.585 1.00 81.44 80 MET A O 1
ATOM 641 N N . ALA A 1 81 ? 3.202 -6.167 4.483 1.00 79.12 81 ALA A N 1
ATOM 642 C CA . ALA A 1 81 ? 4.293 -7.130 4.393 1.00 79.12 81 ALA A CA 1
ATOM 643 C C . ALA A 1 81 ? 5.489 -6.560 3.611 1.00 79.12 81 ALA A C 1
ATOM 645 O O . ALA A 1 81 ? 6.632 -6.743 4.023 1.00 79.12 81 ALA A O 1
ATOM 646 N N . CYS A 1 82 ? 5.224 -5.805 2.542 1.00 77.31 82 CYS A N 1
ATOM 647 C CA . CYS A 1 82 ? 6.244 -5.125 1.750 1.00 77.31 82 CYS A CA 1
ATOM 648 C C . CYS A 1 82 ? 6.976 -4.018 2.520 1.00 77.31 82 CYS A C 1
ATOM 650 O O . CYS A 1 82 ? 8.193 -3.895 2.411 1.00 77.31 82 CYS A O 1
ATOM 652 N N . LEU A 1 83 ? 6.282 -3.202 3.316 1.00 75.62 83 LEU A N 1
ATOM 653 C CA . LEU A 1 83 ? 6.926 -2.089 4.026 1.00 75.62 83 LEU A CA 1
ATOM 654 C C . LEU A 1 83 ? 7.792 -2.528 5.207 1.00 75.62 83 LEU A C 1
ATOM 656 O O . LEU A 1 83 ? 8.788 -1.853 5.517 1.00 75.62 83 LEU A O 1
ATOM 660 N N . TYR A 1 84 ? 7.431 -3.657 5.815 1.00 74.06 84 TYR A N 1
ATOM 661 C CA . TYR A 1 84 ? 8.085 -4.240 6.982 1.00 74.06 84 TYR A CA 1
ATOM 662 C C . TYR A 1 84 ? 8.530 -5.684 6.717 1.00 74.06 84 TYR A C 1
ATOM 664 O O . TYR A 1 84 ? 8.118 -6.587 7.458 1.00 74.06 84 TYR A O 1
ATOM 672 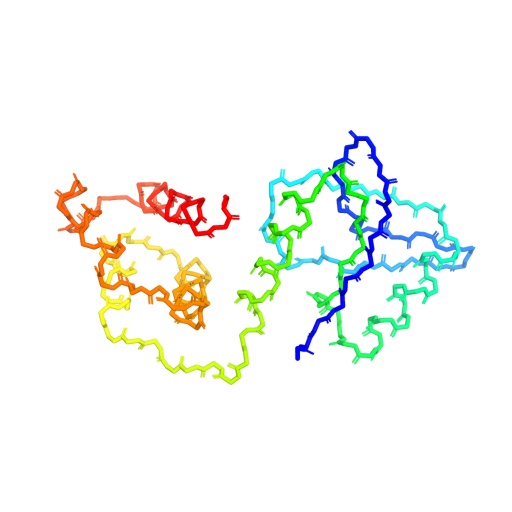N N . PRO A 1 85 ? 9.379 -5.912 5.695 1.00 62.88 85 PRO A N 1
ATOM 673 C CA . PRO A 1 85 ? 9.870 -7.246 5.413 1.00 62.88 85 PRO A CA 1
ATOM 674 C C . PRO A 1 85 ? 10.734 -7.691 6.598 1.00 62.88 85 PRO A C 1
ATOM 676 O O . PRO A 1 85 ? 11.474 -6.895 7.192 1.00 62.88 85 PRO A O 1
ATOM 679 N N . GLY A 1 86 ? 10.601 -8.955 7.003 1.00 59.69 86 GLY A N 1
ATOM 680 C CA . GLY A 1 86 ? 11.475 -9.520 8.032 1.00 59.69 86 GLY A CA 1
ATOM 681 C C . GLY A 1 86 ? 12.930 -9.426 7.570 1.00 59.69 86 GLY A C 1
ATOM 682 O O . GLY A 1 86 ? 13.183 -9.601 6.387 1.00 59.69 86 GLY A O 1
ATOM 683 N N . ASN A 1 87 ? 13.861 -9.106 8.482 1.00 54.56 87 ASN A N 1
ATOM 684 C CA . ASN A 1 87 ? 15.307 -8.956 8.235 1.00 54.56 87 ASN A CA 1
ATOM 685 C C . ASN A 1 87 ? 15.647 -8.537 6.793 1.00 54.56 87 ASN A C 1
ATOM 687 O O . ASN 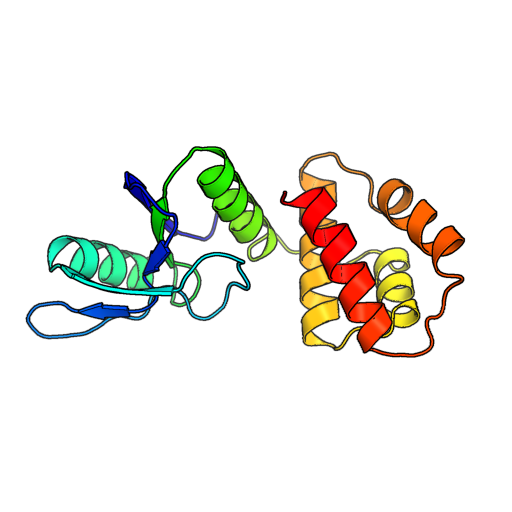A 1 87 ? 16.002 -9.391 5.983 1.00 54.56 87 ASN A O 1
ATOM 691 N N . ALA A 1 88 ? 15.515 -7.238 6.489 1.00 54.12 88 ALA A N 1
ATOM 692 C CA . ALA A 1 88 ? 15.829 -6.669 5.178 1.00 54.12 88 ALA A CA 1
ATOM 693 C C . ALA A 1 88 ? 17.150 -7.240 4.640 1.00 54.12 88 ALA A C 1
ATOM 695 O O . ALA A 1 88 ? 18.222 -6.965 5.186 1.00 54.12 88 ALA A O 1
ATOM 696 N N . LYS A 1 89 ? 17.065 -8.077 3.603 1.00 58.94 89 LYS A N 1
ATOM 697 C CA . LYS A 1 89 ? 18.248 -8.546 2.884 1.00 58.94 89 LYS A CA 1
ATOM 698 C C . LYS A 1 89 ? 18.743 -7.408 2.000 1.00 58.94 89 LYS A C 1
ATOM 700 O O . LYS A 1 89 ? 17.942 -6.626 1.488 1.00 58.94 89 LYS A O 1
ATOM 705 N N . GLU A 1 90 ? 20.057 -7.306 1.823 1.00 59.00 90 GLU A N 1
ATOM 706 C CA . GLU A 1 90 ? 20.607 -6.379 0.836 1.00 59.00 90 GLU A CA 1
ATOM 707 C C . GLU A 1 90 ? 20.001 -6.677 -0.541 1.00 59.00 90 GLU A C 1
ATOM 709 O O . GLU A 1 90 ? 19.898 -7.835 -0.956 1.00 59.00 90 GLU A O 1
ATOM 714 N N . SER A 1 91 ? 19.562 -5.624 -1.234 1.00 63.25 91 SER A N 1
ATOM 715 C CA . SER A 1 91 ? 19.031 -5.745 -2.588 1.00 63.25 91 SER A CA 1
ATOM 716 C C . SER A 1 91 ? 20.101 -6.307 -3.519 1.00 63.25 91 SER A C 1
ATOM 718 O O . SER A 1 91 ? 21.261 -5.900 -3.462 1.00 63.25 91 SER A O 1
ATOM 720 N N . SER A 1 92 ? 19.720 -7.220 -4.415 1.00 72.12 92 SER A N 1
ATOM 721 C CA . SER A 1 92 ? 20.649 -7.705 -5.437 1.00 72.12 92 SER A CA 1
ATOM 722 C C . SER A 1 92 ? 21.111 -6.550 -6.336 1.00 72.12 92 SER A C 1
ATOM 724 O O . SER A 1 92 ? 20.327 -5.655 -6.664 1.00 72.12 92 SER A O 1
ATOM 726 N N . GLY A 1 93 ? 22.370 -6.585 -6.793 1.00 83.19 93 GLY A N 1
ATOM 727 C CA . GLY A 1 93 ? 22.917 -5.545 -7.680 1.00 83.19 93 GLY A CA 1
ATOM 728 C C . GLY A 1 93 ? 22.085 -5.331 -8.955 1.00 83.19 93 GLY A C 1
ATOM 729 O O . GLY A 1 93 ? 21.977 -4.214 -9.449 1.00 83.19 93 GLY A O 1
ATOM 730 N N . TYR A 1 94 ? 21.394 -6.375 -9.425 1.00 87.12 94 TYR A N 1
ATOM 731 C CA . TYR A 1 94 ? 20.454 -6.298 -10.545 1.00 87.12 94 TYR A CA 1
ATOM 732 C C . TYR A 1 94 ? 19.272 -5.346 -10.284 1.00 87.12 94 TYR A C 1
ATOM 734 O O . TYR A 1 94 ? 18.911 -4.557 -11.158 1.00 87.12 94 TYR A O 1
ATOM 742 N N . ILE A 1 95 ? 18.674 -5.392 -9.088 1.00 91.06 95 ILE A N 1
ATOM 743 C CA . ILE A 1 95 ? 17.549 -4.517 -8.715 1.00 91.06 95 ILE A CA 1
ATOM 744 C C . ILE A 1 95 ? 18.022 -3.064 -8.610 1.00 91.06 95 ILE A C 1
ATOM 746 O O . ILE A 1 95 ? 17.307 -2.147 -9.018 1.00 91.06 95 ILE A O 1
ATOM 750 N N . ASP A 1 96 ? 19.237 -2.850 -8.107 1.00 90.31 96 ASP A N 1
ATOM 751 C CA . ASP A 1 96 ? 19.827 -1.517 -7.998 1.00 90.31 96 ASP A CA 1
ATOM 752 C C . ASP A 1 96 ? 20.070 -0.890 -9.366 1.00 90.31 96 ASP A C 1
ATOM 754 O O . ASP A 1 96 ? 19.743 0.280 -9.584 1.00 90.31 96 ASP A O 1
ATOM 758 N N . ASP A 1 97 ? 20.592 -1.671 -10.306 1.00 90.88 97 ASP A N 1
ATOM 759 C CA . ASP A 1 97 ? 20.821 -1.203 -11.667 1.00 90.88 97 ASP A CA 1
ATOM 760 C C . ASP A 1 97 ? 19.508 -0.970 -12.414 1.00 90.88 97 ASP A C 1
ATOM 762 O O . ASP A 1 97 ? 19.378 0.034 -13.117 1.00 90.88 97 ASP A O 1
ATOM 766 N N . PHE A 1 98 ? 18.490 -1.808 -12.196 1.00 93.81 98 PHE A N 1
ATOM 767 C CA . PHE A 1 98 ? 17.151 -1.545 -12.719 1.00 93.81 98 PHE A CA 1
ATOM 768 C C . PHE A 1 98 ? 16.600 -0.210 -12.194 1.00 93.81 98 PHE A C 1
ATOM 770 O O . PHE A 1 98 ? 16.212 0.638 -12.997 1.00 93.81 98 PHE A O 1
ATOM 777 N N . CYS A 1 99 ? 16.643 0.029 -10.875 1.00 92.69 99 CYS A N 1
ATOM 778 C CA . CYS A 1 99 ? 16.187 1.282 -10.256 1.00 92.69 99 CYS A CA 1
ATOM 779 C C . CY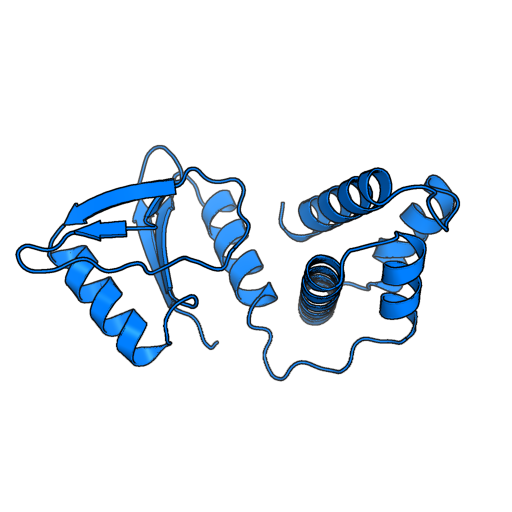S A 1 99 ? 16.865 2.523 -10.857 1.00 92.69 99 CYS A C 1
ATOM 781 O O . CYS A 1 99 ? 16.196 3.529 -11.114 1.00 92.69 99 CYS A O 1
ATOM 783 N N . LYS A 1 100 ? 18.183 2.458 -11.096 1.00 91.31 100 LYS A N 1
ATOM 784 C CA . LYS A 1 100 ? 18.939 3.542 -11.747 1.00 91.31 100 LYS A CA 1
ATOM 785 C C . LYS A 1 100 ? 18.475 3.755 -13.184 1.00 91.31 100 LYS A C 1
ATOM 787 O O . LYS A 1 100 ? 18.258 4.892 -13.593 1.00 91.31 100 LYS A O 1
ATOM 792 N N . ASN A 1 101 ? 18.282 2.671 -13.930 1.00 94.06 101 ASN A N 1
ATOM 793 C CA . ASN A 1 101 ? 17.894 2.710 -15.336 1.00 94.06 101 ASN A CA 1
ATOM 794 C C . ASN A 1 101 ? 16.475 3.247 -15.565 1.00 94.06 101 ASN A C 1
ATOM 796 O O . ASN A 1 101 ? 16.209 3.840 -16.609 1.00 94.06 101 ASN A O 1
ATOM 800 N N . ILE A 1 102 ? 15.573 3.094 -14.594 1.00 95.00 102 ILE A N 1
ATOM 801 C CA . ILE A 1 102 ? 14.250 3.731 -14.630 1.00 95.00 102 ILE A CA 1
ATOM 802 C C . ILE A 1 102 ? 14.214 5.102 -13.929 1.00 95.00 102 ILE A C 1
ATOM 804 O O . ILE A 1 102 ? 13.155 5.707 -13.845 1.00 95.00 102 ILE A O 1
ATOM 808 N N . LEU A 1 103 ? 15.345 5.642 -13.459 1.00 92.31 103 LEU A N 1
ATOM 809 C CA . LEU A 1 103 ? 15.455 6.989 -12.871 1.00 92.31 103 LEU A CA 1
ATOM 810 C C . LEU A 1 103 ? 14.529 7.257 -11.661 1.00 92.31 103 LEU A C 1
ATOM 812 O O . LEU A 1 103 ? 13.969 8.352 -11.531 1.00 92.31 103 LEU A O 1
ATOM 816 N N . LEU A 1 104 ? 14.360 6.291 -10.752 1.00 90.00 104 LEU A N 1
ATOM 817 C CA . LEU A 1 104 ? 13.570 6.510 -9.529 1.00 90.00 104 LEU A CA 1
ATOM 818 C C . LEU A 1 104 ? 14.229 7.525 -8.577 1.00 90.00 104 LEU A C 1
ATOM 820 O O . LEU A 1 104 ? 15.451 7.650 -8.516 1.00 90.00 104 LEU A O 1
ATOM 824 N N . SER A 1 105 ? 13.413 8.250 -7.800 1.00 87.56 105 SER A N 1
ATOM 825 C CA . SER A 1 105 ? 13.918 9.002 -6.640 1.00 87.56 105 SER A CA 1
ATOM 826 C C . SER A 1 105 ? 14.422 8.041 -5.563 1.00 87.56 105 SER A C 1
ATOM 828 O O . SER A 1 105 ? 14.018 6.883 -5.539 1.00 87.56 105 SER A O 1
ATOM 830 N N . GLU A 1 106 ? 15.254 8.516 -4.636 1.00 85.38 106 GLU A N 1
ATOM 831 C CA . GLU A 1 106 ? 15.795 7.677 -3.555 1.00 85.38 106 GLU A CA 1
ATOM 832 C C . GLU A 1 106 ? 14.692 6.971 -2.755 1.00 85.38 106 GLU A C 1
ATOM 834 O O . GLU A 1 106 ? 14.738 5.756 -2.569 1.00 85.38 106 GLU A O 1
ATOM 839 N N . THR A 1 107 ? 13.645 7.704 -2.364 1.00 82.62 107 THR A N 1
ATOM 840 C CA . THR A 1 107 ? 12.496 7.142 -1.642 1.00 82.62 107 THR A CA 1
ATOM 841 C C . THR A 1 107 ? 11.748 6.095 -2.47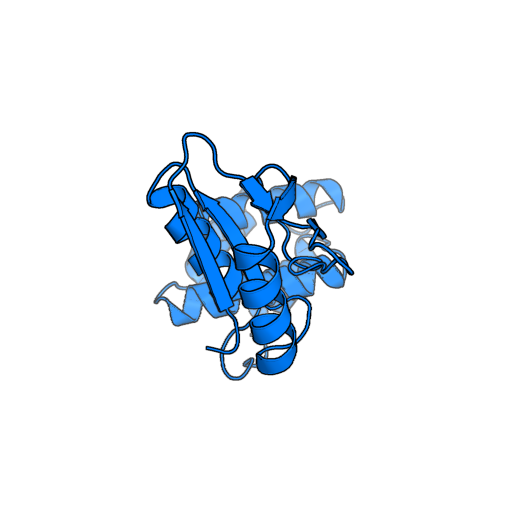0 1.00 82.62 107 THR A C 1
ATOM 843 O O . THR A 1 107 ? 11.378 5.045 -1.951 1.00 82.62 107 THR A O 1
ATOM 846 N N . MET A 1 108 ? 11.539 6.341 -3.768 1.00 85.69 108 MET A N 1
ATOM 847 C CA . MET A 1 108 ? 10.855 5.378 -4.637 1.00 85.69 108 MET A CA 1
ATOM 848 C C . MET A 1 108 ? 11.711 4.145 -4.914 1.00 85.69 108 MET A C 1
ATOM 850 O O . MET A 1 108 ? 11.179 3.043 -4.928 1.00 85.69 108 MET A O 1
ATOM 854 N N . ALA A 1 109 ? 13.021 4.309 -5.097 1.00 88.75 109 ALA A N 1
ATOM 855 C CA . ALA A 1 109 ? 13.951 3.200 -5.260 1.00 88.75 109 ALA A CA 1
ATOM 856 C C . ALA A 1 109 ? 13.981 2.327 -3.998 1.00 88.75 109 ALA A C 1
ATOM 858 O O . ALA A 1 109 ? 13.951 1.106 -4.100 1.00 88.75 109 ALA A O 1
ATOM 859 N N . LEU A 1 110 ? 13.964 2.933 -2.806 1.00 84.81 110 LEU A N 1
ATOM 860 C CA . LEU A 1 110 ? 13.854 2.189 -1.550 1.00 84.81 110 LEU A CA 1
ATOM 861 C C . LEU A 1 110 ? 12.552 1.376 -1.486 1.00 84.81 110 LEU A C 1
ATOM 863 O O . LEU A 1 110 ? 12.589 0.185 -1.179 1.00 84.81 110 LEU A O 1
ATOM 867 N N . ASN A 1 111 ? 11.416 1.990 -1.822 1.00 83.81 111 ASN A N 1
ATOM 868 C CA . ASN A 1 111 ? 10.125 1.299 -1.858 1.00 83.81 111 ASN A CA 1
ATOM 869 C C . ASN A 1 111 ? 10.092 0.185 -2.916 1.00 83.81 111 ASN A C 1
ATOM 871 O O . ASN A 1 111 ? 9.563 -0.892 -2.658 1.00 83.81 111 ASN A O 1
ATOM 875 N N . PHE A 1 112 ? 10.712 0.405 -4.077 1.00 89.81 112 PHE A N 1
ATOM 876 C CA . PHE A 1 112 ? 10.852 -0.604 -5.123 1.00 89.81 112 PHE A CA 1
ATOM 877 C C . PHE A 1 112 ? 11.650 -1.816 -4.636 1.00 89.81 112 PHE A C 1
ATOM 879 O O . PHE A 1 112 ? 11.233 -2.952 -4.834 1.00 89.81 112 PHE A O 1
ATOM 886 N N . LYS A 1 113 ? 12.781 -1.593 -3.957 1.00 88.81 113 LYS A N 1
ATOM 887 C CA . LYS A 1 113 ? 13.609 -2.676 -3.404 1.00 88.81 113 LYS A CA 1
ATOM 888 C C . LYS A 1 113 ? 12.840 -3.509 -2.383 1.00 88.81 113 LYS A C 1
ATOM 890 O O . LYS A 1 113 ? 12.882 -4.733 -2.450 1.00 88.81 113 LYS A O 1
ATOM 895 N N . LYS A 1 114 ? 12.094 -2.852 -1.492 1.00 85.44 114 LYS A N 1
ATOM 896 C CA . LYS A 1 114 ? 11.200 -3.522 -0.537 1.00 85.44 114 LYS A CA 1
ATOM 897 C C . LYS A 1 114 ? 10.132 -4.367 -1.239 1.00 85.44 114 LYS A C 1
ATOM 899 O O . LYS A 1 114 ? 9.918 -5.517 -0.870 1.00 85.44 114 LYS A O 1
ATOM 904 N N . LEU A 1 115 ? 9.529 -3.831 -2.301 1.00 88.44 115 LEU A N 1
ATOM 905 C CA . LEU A 1 115 ? 8.555 -4.548 -3.125 1.00 88.44 115 LEU A CA 1
ATOM 906 C C . LEU A 1 115 ? 9.162 -5.783 -3.801 1.00 88.44 115 LEU A C 1
ATOM 908 O O . LEU A 1 115 ? 8.531 -6.836 -3.818 1.00 88.44 115 LEU A O 1
ATOM 912 N N . MET A 1 116 ? 10.387 -5.679 -4.322 1.00 91.38 116 MET A N 1
ATOM 913 C CA . MET A 1 116 ? 11.088 -6.824 -4.911 1.00 91.38 116 MET A CA 1
ATOM 914 C C . MET A 1 116 ? 11.452 -7.879 -3.868 1.00 91.38 116 MET A C 1
ATOM 916 O O . MET A 1 116 ? 11.299 -9.064 -4.149 1.00 91.38 116 MET A O 1
ATOM 920 N N . GLN A 1 117 ? 11.881 -7.465 -2.671 1.00 86.12 117 GLN A N 1
ATOM 921 C CA . GLN A 1 117 ? 12.138 -8.390 -1.567 1.00 86.12 117 GLN A CA 1
ATOM 922 C C . GLN A 1 117 ? 10.866 -9.166 -1.206 1.00 86.12 117 GLN A C 1
ATOM 924 O O . GLN A 1 117 ? 10.892 -10.390 -1.130 1.00 86.12 117 GLN A O 1
ATOM 929 N N . TYR A 1 118 ? 9.740 -8.468 -1.048 1.00 85.56 118 TYR A N 1
ATOM 930 C CA . TYR A 1 118 ? 8.447 -9.101 -0.796 1.00 85.56 118 TYR A CA 1
ATOM 931 C C . TYR A 1 118 ? 8.045 -10.081 -1.910 1.00 85.56 118 TYR A C 1
ATOM 933 O O . TYR A 1 118 ? 7.610 -11.202 -1.636 1.00 85.56 118 TYR A O 1
ATOM 941 N N . TYR A 1 119 ? 8.213 -9.682 -3.173 1.00 88.25 119 TYR A N 1
ATOM 942 C CA . TYR A 1 119 ? 7.905 -10.543 -4.311 1.00 88.25 119 TYR A CA 1
ATOM 943 C C . TYR A 1 119 ? 8.755 -11.821 -4.304 1.00 88.25 119 TYR A C 1
ATOM 945 O O . TYR A 1 119 ? 8.237 -12.903 -4.554 1.00 88.25 119 TYR A O 1
ATOM 953 N N . GLU A 1 120 ? 10.039 -11.724 -3.959 1.00 87.50 120 GLU A N 1
ATOM 954 C CA . GLU A 1 120 ? 10.923 -12.885 -3.825 1.00 87.50 120 GLU A CA 1
ATOM 955 C C . GLU A 1 120 ? 10.525 -13.791 -2.646 1.00 87.50 120 GLU A C 1
ATOM 957 O O . GLU A 1 120 ? 10.439 -15.010 -2.796 1.00 87.50 120 GLU A O 1
ATOM 962 N N . GLU A 1 121 ? 10.208 -13.211 -1.485 1.00 82.94 121 GLU A N 1
ATOM 963 C CA . GLU A 1 121 ? 9.782 -13.951 -0.285 1.00 82.94 121 GLU A CA 1
ATOM 964 C C . GLU A 1 121 ? 8.451 -14.693 -0.471 1.00 82.94 121 GLU A C 1
ATOM 966 O O . GLU A 1 121 ? 8.211 -15.712 0.175 1.00 82.94 121 GLU A O 1
ATOM 971 N N . THR A 1 122 ? 7.608 -14.220 -1.388 1.00 83.56 122 THR A N 1
ATOM 972 C CA . THR A 1 122 ? 6.345 -14.871 -1.770 1.00 83.56 122 THR A CA 1
ATOM 973 C C . THR A 1 122 ? 6.498 -15.877 -2.917 1.00 83.56 122 THR A C 1
ATOM 975 O O . THR A 1 122 ? 5.507 -16.421 -3.401 1.00 83.56 122 THR A O 1
ATOM 978 N N . GLY A 1 123 ? 7.737 -16.183 -3.322 1.00 85.06 123 GLY A N 1
ATOM 979 C CA . GLY A 1 123 ? 8.065 -17.189 -4.338 1.00 85.06 123 GLY A CA 1
ATOM 980 C C . GLY A 1 123 ? 8.186 -16.642 -5.763 1.00 85.06 123 GLY A C 1
ATOM 981 O O . GLY A 1 123 ? 8.402 -17.410 -6.702 1.00 85.06 123 GLY A O 1
ATOM 982 N N . GLY A 1 124 ? 8.060 -15.328 -5.942 1.00 89.75 124 GLY A N 1
ATOM 983 C CA . GLY A 1 124 ? 8.304 -14.644 -7.203 1.00 89.75 124 GLY A CA 1
ATOM 984 C C . GLY A 1 124 ? 9.787 -14.601 -7.582 1.00 89.75 124 GLY A C 1
ATOM 985 O O . GLY A 1 124 ? 10.682 -14.786 -6.761 1.00 89.75 124 GLY A O 1
ATOM 986 N N . ASN A 1 125 ? 10.064 -14.332 -8.859 1.00 91.44 125 ASN A N 1
ATOM 987 C CA . ASN A 1 125 ? 11.426 -14.154 -9.361 1.00 91.44 125 ASN A CA 1
ATOM 988 C C . ASN A 1 125 ? 11.582 -12.746 -9.965 1.00 91.44 125 ASN A C 1
ATOM 990 O O . ASN A 1 125 ? 11.105 -12.517 -11.085 1.00 91.44 125 ASN A O 1
ATOM 994 N N . PRO A 1 126 ? 12.251 -11.801 -9.269 1.00 91.88 126 PRO A N 1
ATOM 995 C CA . PRO A 1 126 ? 12.426 -10.433 -9.756 1.00 91.88 126 PRO A CA 1
ATOM 996 C C . PRO A 1 126 ? 13.065 -10.345 -11.148 1.00 91.88 126 PRO A C 1
ATOM 998 O O . PRO A 1 126 ? 12.706 -9.480 -11.941 1.00 91.88 126 PRO A O 1
ATOM 1001 N N . HIS A 1 127 ? 13.981 -11.250 -11.503 1.00 90.38 127 HIS A N 1
ATOM 1002 C CA . HIS A 1 127 ? 14.598 -11.230 -12.829 1.00 90.38 127 HIS A CA 1
ATOM 1003 C C . HIS A 1 127 ? 13.571 -11.503 -13.936 1.00 90.38 127 HIS A C 1
ATOM 1005 O O . HIS A 1 127 ? 13.495 -10.751 -14.911 1.00 90.38 127 HIS A O 1
ATOM 1011 N N . ASN A 1 128 ? 12.731 -12.523 -13.748 1.00 92.50 128 ASN A N 1
ATOM 1012 C CA . ASN A 1 128 ? 11.671 -12.865 -14.696 1.00 92.50 128 ASN A CA 1
ATOM 1013 C C . ASN A 1 128 ? 10.614 -11.760 -14.795 1.00 92.50 128 ASN A C 1
ATOM 1015 O O . ASN A 1 128 ? 10.172 -11.452 -15.900 1.00 92.50 128 ASN A O 1
ATOM 1019 N N . LEU A 1 129 ? 10.249 -11.140 -13.667 1.00 94.31 129 LEU A N 1
ATOM 1020 C CA . LEU A 1 129 ? 9.277 -10.046 -13.632 1.00 94.31 129 LEU A CA 1
ATOM 1021 C C . LEU A 1 129 ? 9.779 -8.798 -14.369 1.00 94.31 129 LEU A C 1
ATOM 1023 O O . LEU A 1 129 ? 9.023 -8.169 -15.100 1.00 94.31 129 LEU A O 1
ATOM 1027 N N . LEU A 1 130 ? 11.051 -8.432 -14.183 1.00 93.88 130 LEU A N 1
ATOM 1028 C CA . LEU A 1 130 ? 11.592 -7.168 -14.694 1.00 93.88 130 LEU A CA 1
ATOM 1029 C C . LEU A 1 130 ? 12.086 -7.254 -16.144 1.00 93.88 130 LEU A C 1
ATOM 1031 O O . LEU A 1 130 ? 12.097 -6.246 -16.849 1.00 93.88 130 LEU A O 1
ATOM 1035 N N . THR A 1 131 ? 12.459 -8.445 -16.624 1.00 90.75 131 THR A N 1
ATOM 1036 C CA . THR A 1 131 ? 12.989 -8.647 -17.987 1.00 90.75 131 THR A CA 1
ATOM 1037 C C . THR A 1 131 ? 12.075 -8.112 -19.107 1.00 90.75 131 THR A C 1
ATOM 1039 O O . THR A 1 131 ? 12.597 -7.477 -20.029 1.00 90.75 131 THR A O 1
ATOM 1042 N N . PRO A 1 132 ? 10.740 -8.311 -19.078 1.00 92.19 132 PRO A N 1
ATOM 1043 C CA . PRO A 1 132 ? 9.834 -7.729 -20.070 1.00 92.19 132 PRO A CA 1
ATOM 1044 C C . PRO A 1 132 ? 9.915 -6.199 -20.135 1.00 92.19 132 PRO A C 1
ATOM 1046 O O . PRO A 1 132 ? 10.023 -5.646 -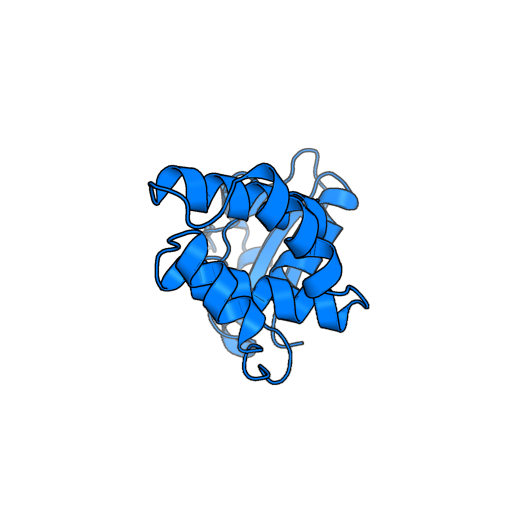21.227 1.00 92.19 132 PRO A O 1
ATOM 1049 N N . PHE A 1 133 ? 9.976 -5.524 -18.984 1.00 91.75 133 PHE A N 1
ATOM 1050 C CA . PHE A 1 133 ? 10.045 -4.061 -18.906 1.00 91.75 133 PHE A CA 1
ATOM 1051 C C . PHE A 1 133 ? 11.351 -3.504 -19.479 1.00 91.75 133 PHE A C 1
ATOM 1053 O O . PHE A 1 133 ? 11.346 -2.443 -20.101 1.00 91.75 133 PHE A O 1
ATOM 1060 N N . ILE A 1 134 ? 12.465 -4.231 -19.328 1.00 86.50 134 ILE A N 1
ATOM 1061 C CA . ILE A 1 134 ? 13.745 -3.850 -19.945 1.00 86.50 134 ILE A CA 1
ATOM 1062 C C . ILE A 1 134 ? 13.608 -3.798 -21.472 1.00 86.50 134 ILE A C 1
ATOM 1064 O O . ILE A 1 134 ? 14.103 -2.867 -22.108 1.00 86.50 134 ILE A O 1
ATOM 1068 N N . LYS A 1 135 ? 12.925 -4.794 -22.053 1.00 85.50 135 LYS A N 1
ATOM 1069 C CA . LYS A 1 135 ? 12.725 -4.907 -23.503 1.00 85.50 135 LYS A CA 1
ATOM 1070 C C . LYS A 1 135 ? 11.718 -3.888 -24.026 1.00 85.50 135 LYS A C 1
ATOM 1072 O O . LYS A 1 135 ? 11.968 -3.279 -25.058 1.00 85.50 135 LYS A O 1
ATOM 1077 N N . GLU A 1 136 ? 10.601 -3.714 -23.325 1.00 91.62 136 GLU A N 1
ATOM 1078 C CA . GLU A 1 136 ? 9.504 -2.840 -23.747 1.00 91.62 136 GLU A CA 1
ATOM 1079 C C . GLU A 1 136 ? 9.889 -1.357 -23.707 1.00 91.62 136 GLU A C 1
ATOM 1081 O O . GLU A 1 136 ? 9.635 -0.628 -24.663 1.00 91.62 136 GLU A O 1
ATOM 1086 N N . TYR A 1 137 ? 10.545 -0.913 -22.630 1.00 88.94 137 TYR A N 1
ATOM 1087 C CA . TYR A 1 137 ? 10.828 0.508 -22.396 1.00 88.94 137 TYR A CA 1
ATOM 1088 C C . TYR A 1 137 ? 12.229 0.955 -22.824 1.00 88.94 137 TYR A C 1
ATOM 1090 O O . TYR A 1 137 ? 12.574 2.116 -22.612 1.00 88.94 137 TYR A O 1
ATOM 1098 N N . ALA A 1 138 ? 13.025 0.061 -23.424 1.00 83.62 138 ALA A N 1
ATOM 1099 C CA . ALA A 1 138 ? 14.367 0.346 -23.941 1.00 83.62 138 ALA A CA 1
ATOM 1100 C C . ALA A 1 138 ? 15.232 1.152 -22.952 1.00 83.62 138 ALA A C 1
ATOM 1102 O O . ALA A 1 138 ? 15.667 2.268 -23.237 1.00 83.62 138 ALA A O 1
ATOM 1103 N N . LEU A 1 139 ? 15.442 0.584 -21.762 1.00 85.62 139 LEU A N 1
ATOM 1104 C CA . LEU A 1 139 ? 16.159 1.245 -20.673 1.00 85.62 139 LEU A CA 1
ATOM 1105 C C . LEU A 1 139 ? 17.591 1.686 -21.070 1.00 85.62 139 LEU A C 1
ATOM 1107 O O . LEU A 1 139 ? 18.252 0.969 -21.825 1.00 85.62 139 LEU A O 1
ATOM 1111 N N . PRO A 1 140 ? 18.115 2.807 -20.524 1.00 91.06 140 PRO A N 1
ATOM 1112 C CA . PRO A 1 140 ? 17.506 3.655 -19.497 1.00 91.06 140 PRO A CA 1
ATOM 1113 C C . PRO A 1 140 ? 16.419 4.594 -20.043 1.00 91.06 140 PRO A C 1
ATOM 1115 O O . PRO A 1 140 ? 16.523 5.116 -21.153 1.00 91.06 140 PRO A O 1
ATOM 1118 N N . VAL A 1 141 ? 15.387 4.850 -19.235 1.00 92.12 141 VAL A N 1
ATOM 1119 C CA . VAL A 1 141 ? 14.330 5.819 -19.580 1.00 92.12 141 VAL A CA 1
ATOM 1120 C C . VAL A 1 141 ? 14.855 7.253 -19.547 1.00 92.12 141 VAL A C 1
ATOM 1122 O O . VAL A 1 141 ? 15.883 7.545 -18.934 1.00 92.12 141 VAL A O 1
ATOM 1125 N N . LYS A 1 142 ? 14.136 8.184 -20.182 1.00 91.44 142 LYS A N 1
ATOM 1126 C CA . LYS A 1 142 ? 14.603 9.572 -20.341 1.00 91.44 142 LYS A CA 1
ATOM 1127 C C . LYS A 1 142 ? 14.103 10.504 -19.246 1.00 91.44 142 LYS A C 1
ATOM 1129 O O . LYS A 1 142 ? 14.608 11.618 -19.113 1.00 91.44 142 LYS A O 1
ATOM 1134 N N . SER A 1 143 ? 13.100 10.089 -18.473 1.00 93.00 143 SER A N 1
ATOM 1135 C CA . SER A 1 143 ? 12.508 10.940 -17.443 1.00 93.00 143 SER A CA 1
ATOM 1136 C C . SER A 1 143 ? 12.078 10.178 -16.192 1.00 93.00 143 SER A C 1
ATOM 1138 O O . SER A 1 143 ? 11.606 9.045 -16.250 1.00 93.00 143 SER A O 1
ATOM 1140 N N . LYS A 1 144 ? 12.123 10.865 -15.043 1.00 90.88 144 LYS A N 1
ATOM 1141 C CA . LYS A 1 144 ? 11.566 10.356 -13.777 1.00 90.88 144 LYS A CA 1
ATOM 1142 C C . LYS A 1 144 ? 10.060 10.062 -13.867 1.00 90.88 144 LYS A C 1
ATOM 1144 O O . LYS A 1 144 ? 9.549 9.242 -13.111 1.00 90.88 144 LYS A O 1
ATOM 1149 N N . LYS A 1 145 ? 9.340 10.734 -14.777 1.00 92.88 145 LYS A N 1
ATOM 1150 C CA . LYS A 1 145 ? 7.903 10.518 -15.006 1.00 92.88 145 LYS A CA 1
ATOM 1151 C C . LYS A 1 145 ? 7.643 9.139 -15.618 1.00 92.88 145 LYS A C 1
ATOM 1153 O O . LYS A 1 145 ? 6.776 8.426 -15.125 1.00 92.88 145 LYS A O 1
ATOM 1158 N N . GLU A 1 146 ? 8.411 8.764 -16.641 1.00 93.25 146 GLU A N 1
ATOM 1159 C CA . GLU A 1 146 ? 8.384 7.410 -17.218 1.00 93.25 146 GLU A CA 1
ATOM 1160 C C . GLU A 1 146 ? 8.786 6.369 -16.170 1.00 93.25 146 GLU A C 1
ATOM 1162 O O . GLU A 1 146 ? 8.093 5.372 -15.996 1.00 93.25 146 GLU A O 1
ATOM 1167 N N . GLY A 1 147 ? 9.832 6.660 -15.393 1.00 93.81 147 GLY A N 1
ATOM 1168 C CA . GLY A 1 147 ? 10.258 5.828 -14.269 1.00 93.81 147 GLY A CA 1
ATOM 1169 C C . GLY A 1 147 ? 9.157 5.515 -13.265 1.00 93.81 147 GLY A C 1
ATOM 1170 O O . GLY A 1 147 ? 8.912 4.355 -12.933 1.00 93.81 147 GLY A O 1
ATOM 1171 N N . LYS A 1 148 ? 8.450 6.557 -12.811 1.00 92.88 148 LYS A N 1
ATOM 1172 C CA . LYS A 1 148 ? 7.307 6.409 -11.906 1.00 92.88 148 LYS A CA 1
ATOM 1173 C C . LYS A 1 148 ? 6.200 5.561 -12.526 1.00 92.88 148 LYS A C 1
ATOM 1175 O O . LYS A 1 148 ? 5.657 4.711 -11.835 1.00 92.88 148 LYS A O 1
ATOM 1180 N N . MET A 1 149 ? 5.882 5.764 -13.803 1.00 94.31 149 MET A N 1
ATOM 1181 C CA . MET A 1 149 ? 4.867 4.964 -14.491 1.00 94.31 149 MET A CA 1
ATOM 1182 C C . MET A 1 149 ? 5.233 3.472 -14.496 1.00 94.31 149 MET A C 1
ATOM 1184 O O . MET A 1 149 ? 4.398 2.651 -14.131 1.00 94.31 149 MET A O 1
ATOM 1188 N N . ILE A 1 150 ? 6.480 3.127 -14.837 1.00 94.88 150 ILE A N 1
ATOM 1189 C CA . ILE A 1 150 ? 6.962 1.736 -14.838 1.00 94.88 150 ILE A CA 1
ATOM 1190 C C . ILE A 1 150 ? 6.881 1.126 -13.433 1.00 94.88 150 ILE A C 1
ATOM 1192 O O . ILE A 1 150 ? 6.403 0.004 -13.276 1.00 94.88 150 ILE A O 1
ATOM 1196 N N . TYR A 1 151 ? 7.295 1.871 -12.404 1.00 93.50 151 TYR A N 1
ATOM 1197 C CA . TYR A 1 151 ? 7.159 1.425 -11.016 1.00 93.50 151 TYR A CA 1
ATOM 1198 C C . TYR A 1 151 ? 5.708 1.112 -10.640 1.00 93.50 151 TYR A C 1
ATOM 1200 O O . TYR A 1 151 ? 5.455 0.040 -10.097 1.00 93.50 151 TYR A O 1
ATOM 1208 N N . GLU A 1 152 ? 4.763 2.008 -10.935 1.00 91.62 152 GLU A N 1
ATOM 1209 C CA . GLU A 1 152 ? 3.352 1.787 -10.595 1.00 91.62 152 GLU A CA 1
ATOM 1210 C C . GLU A 1 152 ? 2.764 0.586 -11.354 1.00 91.62 152 GLU A C 1
ATOM 1212 O O . GLU A 1 152 ? 1.987 -0.174 -10.781 1.00 91.62 152 GLU A O 1
ATOM 1217 N N . LEU A 1 153 ? 3.175 0.351 -12.608 1.00 93.56 153 LEU A N 1
ATOM 1218 C CA . LEU A 1 153 ? 2.769 -0.839 -13.365 1.00 93.56 153 LEU A CA 1
ATOM 1219 C C . LEU A 1 153 ? 3.244 -2.132 -12.689 1.00 93.56 153 LEU A C 1
ATOM 1221 O O . LEU A 1 153 ? 2.446 -3.042 -12.478 1.00 93.56 153 LEU A O 1
ATOM 1225 N N . ILE A 1 154 ? 4.521 -2.196 -12.305 1.00 94.00 154 ILE A N 1
ATOM 1226 C CA . ILE A 1 154 ? 5.100 -3.358 -11.612 1.00 94.00 154 ILE A CA 1
ATOM 1227 C C . ILE A 1 154 ? 4.441 -3.552 -10.242 1.00 94.00 154 ILE A C 1
ATOM 1229 O O . ILE A 1 154 ? 4.084 -4.667 -9.867 1.00 94.00 154 ILE A O 1
ATOM 1233 N N . ARG A 1 155 ? 4.246 -2.461 -9.496 1.00 91.19 155 ARG A N 1
ATOM 1234 C CA . ARG A 1 155 ? 3.581 -2.474 -8.192 1.00 91.19 155 ARG A CA 1
ATOM 1235 C C . ARG A 1 155 ? 2.171 -3.040 -8.284 1.00 91.19 155 ARG A C 1
ATOM 1237 O O . ARG A 1 155 ? 1.821 -3.891 -7.474 1.00 91.19 155 ARG A O 1
ATOM 1244 N N . ASN A 1 156 ? 1.401 -2.622 -9.283 1.00 89.00 156 ASN A N 1
ATOM 1245 C CA . ASN A 1 156 ? 0.054 -3.137 -9.500 1.00 89.00 156 ASN A CA 1
ATOM 1246 C C . ASN A 1 156 ? 0.054 -4.610 -9.934 1.00 89.00 156 ASN A C 1
ATOM 1248 O O . ASN A 1 156 ? -0.851 -5.329 -9.546 1.00 89.00 156 ASN A O 1
ATOM 1252 N N . GLN A 1 157 ? 1.069 -5.090 -10.666 1.00 91.00 157 GLN A N 1
ATOM 1253 C CA . GLN A 1 157 ? 1.188 -6.521 -10.990 1.00 91.00 157 GLN A CA 1
ATOM 1254 C C . GLN A 1 157 ? 1.478 -7.406 -9.768 1.00 91.00 157 GLN A C 1
ATOM 1256 O O . GLN A 1 157 ? 1.127 -8.581 -9.781 1.00 91.00 157 GLN A O 1
ATOM 1261 N N . ILE A 1 158 ? 2.150 -6.873 -8.742 1.00 89.06 158 ILE A N 1
ATOM 1262 C CA . ILE A 1 158 ? 2.490 -7.628 -7.525 1.00 89.06 158 ILE A CA 1
ATOM 1263 C C . ILE A 1 158 ? 1.379 -7.540 -6.475 1.00 89.06 158 ILE A C 1
ATOM 1265 O O . ILE A 1 158 ? 1.082 -8.529 -5.808 1.00 89.06 158 ILE A O 1
ATOM 1269 N N . LEU A 1 159 ? 0.830 -6.341 -6.268 1.00 84.56 159 LEU A N 1
ATOM 1270 C CA . LEU A 1 159 ? -0.103 -6.073 -5.173 1.00 84.56 159 LEU A CA 1
ATOM 1271 C C . LEU A 1 159 ? -1.574 -6.180 -5.581 1.00 84.56 159 LEU A C 1
ATOM 1273 O O . LEU A 1 159 ? -2.394 -6.415 -4.697 1.00 84.56 159 LEU A O 1
ATOM 1277 N N . GLY A 1 160 ? -1.891 -5.945 -6.858 1.00 74.75 160 GLY A N 1
ATOM 1278 C CA . GLY A 1 160 ? -3.258 -5.958 -7.387 1.00 74.75 160 GLY A CA 1
ATOM 1279 C C . GLY A 1 160 ? -3.801 -7.342 -7.702 1.00 74.75 160 GLY A C 1
ATOM 1280 O O . GLY A 1 160 ? -3.114 -8.352 -7.419 1.00 74.75 160 GLY A O 1
#

pLDDT: mean 87.4, std 9.41, range [54.12, 97.19]

Sequence (160 aa):
MNYFIHTIKGNKTVIYNKIIGSNDTVYPDILINHPFAEDEIADDTLFHIADDAIRQYGNGKVIIAKVADDNDLDYILKTMACLYPGNAKESSGYIDDFCKNILLSETMALNFKKLMQYYEETGGNPHNLLTPFIKEYALPVKSKKEGKMIYELIRNQILG